Protein AF-U5D8R0-F1 (afdb_monomer)

Organism: Amborella trichopoda (NCBI:txid13333)

Sequence (83 aa):
MEDSQEGNGEKRSLYALRQRGLILEYLKKSEENKARNDKERLDSYYKRNYKDYFELFEGPIKDKKEGLSEVEKGIQEWLKANK

Structure (mmCIF, N/CA/C/O b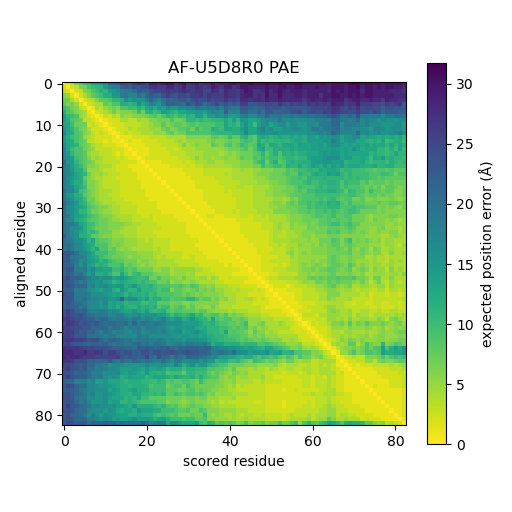ackbone):
data_AF-U5D8R0-F1
#
_entry.id   AF-U5D8R0-F1
#
loop_
_atom_site.group_PDB
_atom_site.id
_atom_site.type_symbol
_atom_site.label_atom_id
_atom_site.label_alt_id
_atom_site.label_comp_id
_atom_site.label_asym_id
_atom_site.label_entity_id
_atom_site.label_seq_id
_atom_site.pdbx_PDB_ins_code
_atom_site.Cartn_x
_atom_site.Cartn_y
_atom_site.Cartn_z
_atom_site.occupancy
_atom_site.B_iso_or_equiv
_atom_site.auth_seq_id
_atom_site.auth_comp_id
_atom_site.auth_asym_id
_atom_site.auth_atom_id
_atom_site.pdbx_PDB_model_num
ATOM 1 N N . MET A 1 1 ? 12.275 -1.057 -59.081 1.00 47.47 1 MET A N 1
ATOM 2 C CA . MET A 1 1 ? 11.418 -1.360 -57.913 1.00 47.47 1 MET A CA 1
ATOM 3 C C . MET A 1 1 ? 12.294 -1.927 -56.792 1.00 47.47 1 MET A C 1
ATOM 5 O O . MET A 1 1 ? 12.108 -3.073 -56.411 1.00 47.47 1 MET A O 1
ATOM 9 N N . GLU A 1 2 ? 13.265 -1.161 -56.284 1.00 49.69 2 GLU A N 1
ATOM 10 C CA . GLU A 1 2 ? 14.178 -1.631 -55.215 1.00 49.69 2 GLU A CA 1
ATOM 11 C C . GLU A 1 2 ? 14.206 -0.702 -53.985 1.00 49.69 2 GLU A C 1
ATOM 13 O O . GLU A 1 2 ? 14.493 -1.163 -52.885 1.00 49.69 2 GLU A O 1
ATOM 18 N N . ASP A 1 3 ? 13.720 0.539 -54.091 1.00 49.34 3 ASP A N 1
ATOM 19 C CA . ASP A 1 3 ? 13.799 1.544 -53.010 1.00 49.34 3 ASP A CA 1
ATOM 20 C C . ASP A 1 3 ? 12.809 1.340 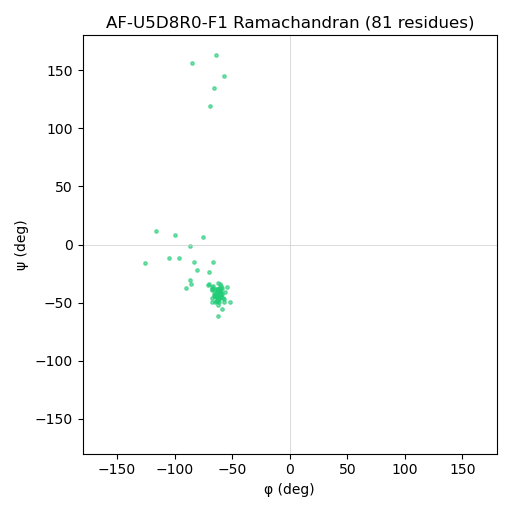-51.838 1.00 49.34 3 ASP A C 1
ATOM 22 O O . ASP A 1 3 ? 12.669 2.188 -50.959 1.00 49.34 3 ASP A O 1
ATOM 26 N N . SER A 1 4 ? 12.061 0.232 -51.807 1.00 58.41 4 SER A N 1
ATOM 27 C CA . SER A 1 4 ? 11.001 -0.004 -50.804 1.00 58.41 4 SER A CA 1
ATOM 28 C C . SER A 1 4 ? 11.437 -0.846 -49.597 1.00 58.41 4 SER A C 1
ATOM 30 O O . SER A 1 4 ? 10.701 -0.925 -48.612 1.00 58.41 4 SER A O 1
ATOM 32 N N . GLN A 1 5 ? 12.611 -1.484 -49.648 1.00 57.16 5 GLN A N 1
ATOM 33 C CA . GLN A 1 5 ? 13.107 -2.343 -48.562 1.00 5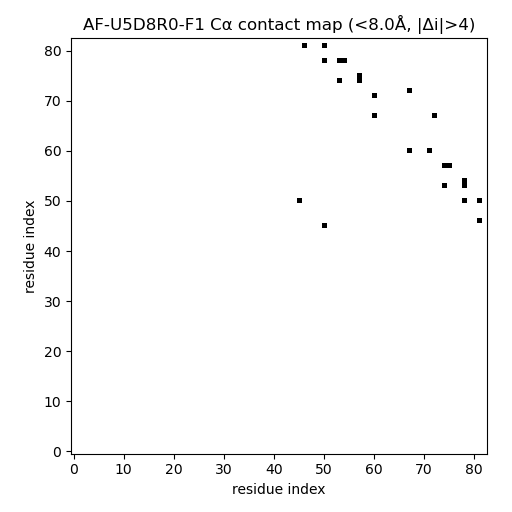7.16 5 GLN A CA 1
ATOM 34 C C . GLN A 1 5 ? 13.950 -1.562 -47.534 1.00 57.16 5 GLN A C 1
ATOM 36 O O . GLN A 1 5 ? 13.795 -1.786 -46.332 1.00 57.16 5 GLN A O 1
ATOM 41 N N . GLU A 1 6 ? 14.756 -0.588 -47.974 1.00 56.22 6 GLU A N 1
ATOM 42 C CA . GLU A 1 6 ? 15.624 0.227 -47.103 1.00 56.22 6 GLU A CA 1
ATOM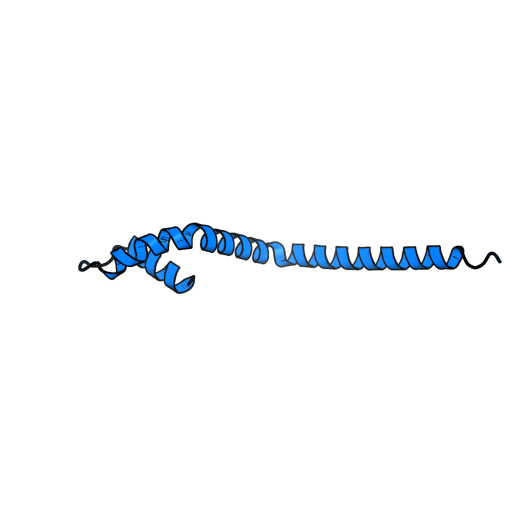 43 C C . GLU A 1 6 ? 14.828 1.096 -46.117 1.00 56.22 6 GLU A C 1
ATOM 45 O O . GLU A 1 6 ? 15.026 1.015 -44.902 1.00 56.22 6 GLU A O 1
ATOM 50 N N . GLY A 1 7 ? 13.813 1.819 -46.602 1.00 60.66 7 GLY A N 1
ATOM 51 C CA . GLY A 1 7 ? 12.979 2.681 -45.754 1.00 60.66 7 GLY A CA 1
ATOM 52 C C . GLY A 1 7 ? 12.1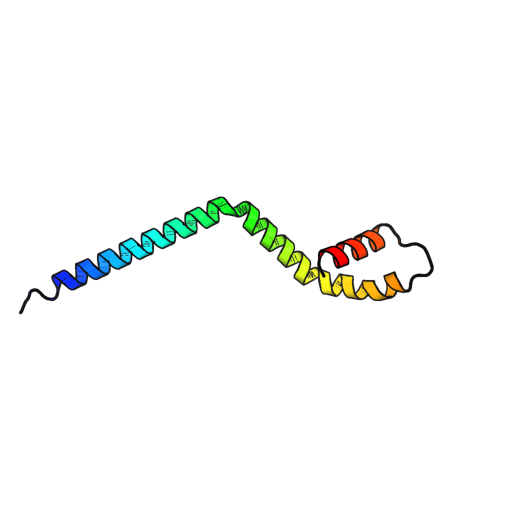18 1.934 -44.722 1.00 60.66 7 GLY A C 1
ATOM 53 O O . GLY A 1 7 ? 11.599 2.542 -43.782 1.00 60.66 7 GLY A O 1
ATOM 54 N N . ASN A 1 8 ? 11.948 0.614 -44.860 1.00 67.75 8 ASN A N 1
ATOM 55 C CA . ASN A 1 8 ? 11.220 -0.209 -43.889 1.00 67.75 8 ASN A CA 1
ATOM 56 C C . ASN A 1 8 ? 12.136 -0.672 -42.738 1.00 67.75 8 ASN A C 1
ATOM 58 O O . ASN A 1 8 ? 11.702 -0.747 -41.584 1.00 67.75 8 ASN A O 1
ATOM 62 N N . GLY A 1 9 ? 13.418 -0.918 -43.029 1.00 74.50 9 GLY A N 1
ATOM 63 C CA . GLY A 1 9 ? 14.441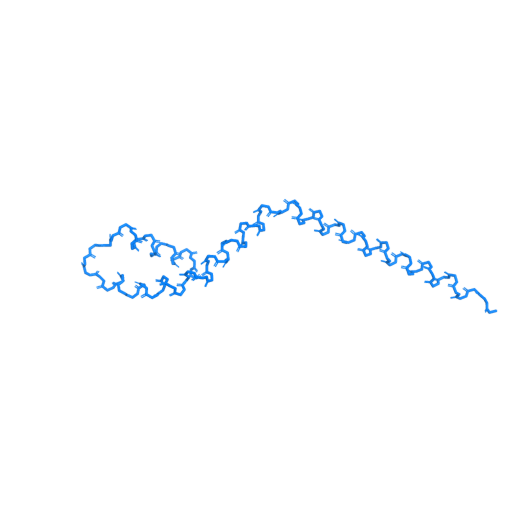 -1.222 -42.024 1.00 74.50 9 GLY A CA 1
ATOM 64 C C . GLY A 1 9 ? 14.711 -0.040 -41.090 1.00 74.50 9 GLY A C 1
ATOM 65 O O . GLY A 1 9 ? 14.720 -0.201 -39.867 1.00 74.50 9 GLY A O 1
ATOM 66 N N . GLU A 1 10 ? 14.819 1.167 -41.646 1.00 75.88 10 GLU A N 1
ATOM 67 C CA . GLU A 1 10 ? 15.040 2.395 -40.871 1.00 75.88 10 GLU A CA 1
ATOM 68 C C . GLU A 1 10 ? 13.872 2.712 -39.933 1.00 75.88 10 GLU A C 1
ATOM 70 O O . GLU A 1 10 ? 14.074 2.995 -38.751 1.00 75.88 10 GLU A O 1
ATOM 75 N N . LYS A 1 11 ? 12.627 2.584 -40.412 1.00 73.75 11 LYS A N 1
ATOM 76 C CA . LYS A 1 11 ? 11.436 2.793 -39.574 1.00 73.75 11 LYS A CA 1
ATOM 77 C C . LYS A 1 11 ? 11.397 1.813 -38.406 1.00 73.75 11 LYS A C 1
ATOM 79 O O . LYS A 1 11 ? 11.169 2.234 -37.274 1.00 73.75 11 LYS A O 1
ATOM 84 N N . ARG A 1 12 ? 11.659 0.523 -38.646 1.00 75.62 12 ARG A N 1
ATOM 85 C CA . ARG A 1 12 ? 11.735 -0.497 -37.583 1.00 75.62 12 ARG A CA 1
ATOM 86 C C . ARG A 1 12 ? 12.814 -0.166 -36.548 1.00 75.62 12 ARG A C 1
ATOM 88 O O . ARG A 1 12 ? 12.551 -0.296 -35.353 1.00 75.62 12 ARG A O 1
ATOM 95 N N . SER A 1 13 ? 13.971 0.323 -36.993 1.00 80.12 13 SER A N 1
ATOM 96 C CA . SER A 1 13 ? 15.053 0.790 -36.118 1.00 80.12 13 SER A CA 1
ATOM 97 C C . SER A 1 13 ? 14.625 1.987 -35.256 1.00 80.12 13 SER A C 1
ATOM 99 O O . SER A 1 13 ? 14.789 1.965 -34.036 1.00 80.12 13 SER A O 1
ATOM 101 N N . LEU A 1 14 ? 13.966 2.987 -35.850 1.00 83.44 14 LEU A N 1
ATOM 102 C CA . LEU A 1 14 ? 13.440 4.151 -35.127 1.00 83.44 14 LEU A CA 1
ATOM 103 C C . LEU A 1 14 ? 12.385 3.763 -34.080 1.00 83.44 14 LEU A C 1
ATOM 105 O O . LEU A 1 14 ? 12.402 4.283 -32.961 1.00 83.44 14 LEU A O 1
ATOM 109 N N . TYR A 1 15 ? 11.489 2.828 -34.407 1.00 87.31 15 TYR A N 1
ATOM 110 C CA . TYR A 1 15 ? 10.525 2.301 -33.440 1.00 87.31 15 TYR A CA 1
ATOM 111 C C . TYR A 1 15 ? 11.223 1.566 -32.296 1.00 87.31 15 TYR A C 1
ATOM 113 O O . TYR A 1 15 ? 10.902 1.825 -31.139 1.00 87.31 15 TYR A O 1
ATOM 121 N N . ALA A 1 16 ? 12.200 0.706 -32.587 1.00 88.75 16 ALA A N 1
ATOM 122 C CA . ALA A 1 16 ? 12.953 -0.010 -31.561 1.00 88.75 16 ALA A CA 1
ATOM 123 C C . ALA A 1 16 ? 13.716 0.947 -30.626 1.00 88.75 16 ALA A C 1
ATOM 125 O O . ALA A 1 16 ? 13.689 0.770 -29.407 1.00 88.75 16 ALA A O 1
ATOM 126 N N . LEU A 1 17 ? 14.327 2.003 -31.170 1.00 90.38 17 LEU A N 1
ATOM 127 C CA . LEU A 1 17 ? 14.997 3.047 -30.389 1.00 90.38 17 LEU A CA 1
ATOM 128 C C . LEU A 1 17 ? 14.016 3.805 -29.489 1.00 90.38 17 LEU A C 1
ATOM 130 O O . LEU A 1 17 ? 14.302 4.011 -28.309 1.00 90.38 17 LEU A O 1
ATOM 134 N N . ARG A 1 18 ? 12.836 4.162 -30.012 1.00 92.44 18 ARG A N 1
ATOM 135 C CA . ARG A 1 18 ? 11.771 4.798 -29.224 1.00 92.44 18 ARG A CA 1
ATOM 136 C C . ARG A 1 18 ? 11.287 3.885 -28.095 1.00 92.44 18 ARG A C 1
ATOM 138 O O . ARG A 1 18 ? 11.174 4.343 -26.963 1.00 92.44 18 ARG A O 1
ATOM 145 N N . GLN A 1 19 ? 11.035 2.607 -28.384 1.00 93.25 19 GLN A N 1
ATOM 146 C CA . GLN A 1 19 ? 10.618 1.625 -27.376 1.00 93.25 19 GLN A CA 1
ATOM 147 C C . GLN A 1 19 ? 11.677 1.468 -26.283 1.00 93.25 19 GLN A C 1
ATOM 149 O O . GLN A 1 19 ? 11.356 1.519 -25.098 1.00 93.25 19 GLN A O 1
ATOM 154 N N . ARG A 1 20 ? 12.955 1.369 -26.664 1.00 94.50 20 ARG A N 1
ATOM 155 C CA . ARG A 1 20 ? 14.066 1.321 -25.708 1.00 94.50 20 ARG A CA 1
ATOM 156 C C . ARG A 1 20 ? 14.121 2.575 -24.833 1.00 94.50 20 ARG A C 1
ATOM 158 O O . ARG A 1 20 ? 14.307 2.450 -23.628 1.00 94.50 20 ARG A O 1
ATOM 165 N N . GLY A 1 21 ? 13.936 3.758 -25.420 1.00 95.50 21 GLY A N 1
ATOM 166 C CA . GLY A 1 21 ? 13.888 5.021 -24.682 1.00 95.50 21 GLY A CA 1
ATOM 167 C C . GLY A 1 21 ? 12.787 5.037 -23.619 1.00 95.50 21 GLY A C 1
ATOM 168 O O . GLY A 1 21 ? 13.058 5.364 -22.467 1.00 95.50 21 GLY A O 1
ATOM 169 N N . LEU A 1 22 ? 11.580 4.590 -23.978 1.00 96.25 22 LEU A N 1
ATOM 170 C CA . LEU A 1 22 ? 10.457 4.478 -23.042 1.00 96.25 22 LEU A CA 1
ATOM 171 C C . LEU A 1 22 ? 10.748 3.487 -21.908 1.00 96.25 22 LEU A C 1
ATOM 173 O O . LEU A 1 22 ? 10.493 3.791 -20.746 1.00 96.25 22 LEU A O 1
ATOM 177 N N . ILE A 1 23 ? 11.317 2.319 -22.224 1.00 96.50 23 ILE A N 1
ATOM 178 C CA . ILE A 1 23 ? 11.678 1.311 -21.215 1.00 96.50 23 ILE A CA 1
ATOM 179 C C . ILE A 1 23 ? 12.686 1.883 -20.213 1.00 96.50 23 ILE A C 1
ATOM 181 O O . ILE A 1 23 ? 12.512 1.707 -19.009 1.00 96.50 23 ILE A O 1
ATOM 185 N N . LEU A 1 24 ? 13.711 2.595 -20.690 1.00 97.56 24 LEU A N 1
ATOM 186 C CA . LEU A 1 24 ? 14.710 3.217 -19.818 1.00 97.56 24 LEU A CA 1
ATOM 187 C C . LEU A 1 24 ? 14.099 4.310 -18.931 1.00 97.56 24 LEU A C 1
ATOM 189 O O . LEU A 1 24 ? 14.445 4.403 -17.755 1.00 97.56 24 LEU A O 1
ATOM 193 N N . GLU A 1 25 ? 13.164 5.104 -19.458 1.00 97.56 25 GLU A N 1
ATOM 194 C CA . GLU A 1 25 ? 12.447 6.112 -18.673 1.00 97.56 25 GLU A CA 1
ATOM 195 C C . GLU A 1 25 ? 11.611 5.472 -17.553 1.00 97.56 25 GLU A C 1
ATOM 197 O O . GLU A 1 25 ? 11.660 5.922 -16.406 1.00 97.56 25 GLU A O 1
ATOM 202 N N . TYR A 1 26 ? 10.871 4.400 -17.854 1.00 97.00 26 TYR A N 1
ATOM 203 C CA . TYR A 1 26 ? 10.088 3.682 -16.845 1.00 97.00 26 TYR A CA 1
ATOM 204 C C . TYR A 1 26 ? 10.963 2.971 -15.815 1.00 97.00 26 TYR A C 1
ATOM 206 O O . TYR A 1 26 ? 10.614 2.969 -14.634 1.00 97.00 26 TYR A O 1
ATOM 214 N N . LEU A 1 27 ? 12.106 2.417 -16.229 1.00 97.25 27 LEU A N 1
ATOM 215 C CA . LEU A 1 27 ? 13.061 1.806 -15.309 1.00 97.25 27 LEU A CA 1
ATOM 216 C C . LEU A 1 27 ? 13.593 2.846 -14.319 1.00 97.25 27 LEU A C 1
ATOM 218 O O . LEU A 1 27 ? 13.492 2.642 -13.112 1.00 97.25 27 LEU A O 1
ATOM 222 N N . LYS A 1 28 ? 14.034 4.004 -14.825 1.00 97.94 28 LYS A N 1
ATOM 223 C CA . LYS A 1 28 ? 14.489 5.122 -13.992 1.00 97.94 28 LYS A CA 1
ATOM 224 C C . LYS A 1 28 ? 13.406 5.571 -13.008 1.00 97.94 28 LYS A C 1
ATOM 226 O O . LYS A 1 28 ? 13.669 5.679 -11.814 1.00 97.94 28 LYS A O 1
ATOM 231 N N . LYS A 1 29 ? 12.164 5.753 -13.474 1.00 97.38 29 LYS A N 1
ATOM 232 C CA . LYS A 1 29 ? 11.031 6.092 -12.593 1.00 97.38 29 LYS A CA 1
ATOM 233 C C . LYS A 1 29 ? 10.787 5.021 -11.528 1.00 97.38 29 LYS A C 1
ATOM 235 O O . LYS A 1 29 ? 10.429 5.361 -10.401 1.00 97.38 29 LYS A O 1
ATOM 240 N N . SER A 1 30 ? 10.941 3.741 -11.864 1.00 95.88 30 SER A N 1
ATOM 241 C CA . SER A 1 30 ? 10.781 2.643 -10.907 1.00 95.88 30 SER A CA 1
ATOM 242 C C . SER A 1 30 ? 11.880 2.646 -9.844 1.00 95.88 30 SER A C 1
ATOM 244 O O . SER A 1 30 ? 11.591 2.385 -8.678 1.00 95.88 30 SER A O 1
ATOM 246 N N . GLU A 1 31 ? 13.120 2.950 -10.226 1.00 97.06 31 GLU A N 1
ATOM 247 C CA . GLU A 1 31 ? 14.257 3.056 -9.308 1.00 97.06 31 GLU A CA 1
ATOM 248 C C . GLU A 1 31 ? 14.102 4.251 -8.361 1.00 97.06 31 GLU A C 1
ATOM 250 O O . GLU A 1 31 ? 14.171 4.082 -7.143 1.00 97.06 31 GLU A O 1
ATOM 255 N N . GLU A 1 32 ? 13.791 5.434 -8.898 1.00 97.94 32 GLU A N 1
ATOM 256 C CA . GLU A 1 32 ? 13.590 6.665 -8.119 1.00 97.94 32 GLU A CA 1
ATOM 257 C C . GLU A 1 32 ? 12.444 6.535 -7.105 1.00 97.94 32 GLU A C 1
ATOM 259 O O . GLU A 1 32 ? 12.513 7.079 -6.004 1.00 97.94 32 GLU A O 1
ATOM 264 N N . ASN A 1 33 ? 11.397 5.778 -7.447 1.00 97.62 33 ASN A N 1
ATOM 265 C CA . ASN A 1 33 ? 10.224 5.594 -6.593 1.00 97.62 33 ASN A CA 1
ATOM 266 C C . ASN A 1 33 ? 10.235 4.281 -5.799 1.00 97.62 33 ASN A C 1
ATOM 268 O O . ASN A 1 33 ? 9.236 3.965 -5.148 1.00 97.62 33 ASN A O 1
ATOM 272 N N . LYS A 1 34 ? 11.336 3.517 -5.816 1.00 96.25 34 LYS A N 1
ATOM 273 C CA . LYS A 1 34 ? 11.390 2.167 -5.234 1.00 96.25 34 LYS A CA 1
ATOM 274 C C . LYS A 1 34 ? 10.894 2.128 -3.788 1.00 96.25 34 LYS A C 1
ATOM 276 O O . LYS A 1 34 ? 10.035 1.317 -3.464 1.00 96.25 34 LYS A O 1
ATOM 281 N N . ALA A 1 35 ? 11.389 3.025 -2.934 1.00 96.81 35 ALA A N 1
ATOM 282 C CA . ALA A 1 35 ? 11.018 3.054 -1.518 1.00 96.81 35 ALA A CA 1
ATOM 283 C C . ALA A 1 35 ? 9.519 3.334 -1.302 1.00 96.81 35 ALA A C 1
ATOM 285 O O . ALA A 1 35 ? 8.883 2.688 -0.470 1.00 96.81 35 ALA A O 1
ATOM 286 N N . ARG A 1 36 ? 8.940 4.261 -2.079 1.00 97.19 36 ARG A N 1
ATOM 287 C CA . ARG A 1 36 ? 7.5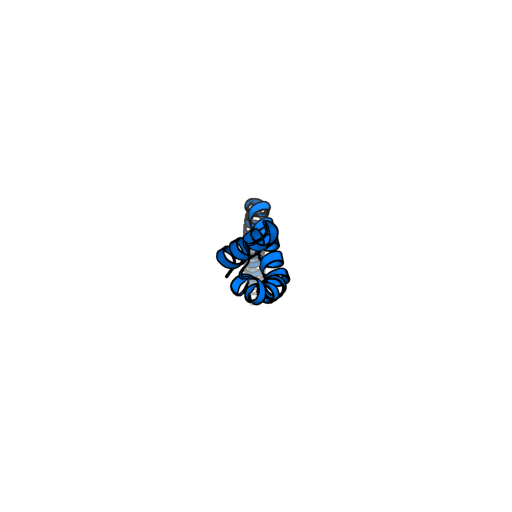03 4.560 -2.033 1.00 97.19 36 ARG A CA 1
ATOM 288 C C . ARG A 1 36 ? 6.685 3.353 -2.489 1.00 97.19 36 ARG A C 1
ATOM 290 O O . ARG A 1 36 ? 5.786 2.928 -1.773 1.00 97.19 36 ARG A O 1
ATOM 297 N N . ASN A 1 37 ? 7.044 2.771 -3.631 1.00 95.94 37 ASN A N 1
ATOM 298 C CA . ASN A 1 37 ? 6.335 1.629 -4.206 1.00 95.94 37 ASN A CA 1
ATOM 299 C C . ASN A 1 37 ? 6.414 0.394 -3.287 1.00 95.94 37 ASN A C 1
ATOM 301 O O . ASN A 1 37 ? 5.441 -0.345 -3.145 1.00 95.94 37 ASN A O 1
ATOM 305 N N . ASP A 1 38 ? 7.560 0.173 -2.635 1.00 96.56 38 ASP A N 1
ATOM 306 C CA . ASP A 1 38 ? 7.743 -0.904 -1.659 1.00 96.56 38 ASP A CA 1
ATOM 307 C C . ASP A 1 38 ? 6.846 -0.714 -0.436 1.00 96.56 38 ASP A C 1
ATOM 309 O O . ASP A 1 38 ? 6.192 -1.667 -0.006 1.00 96.56 38 ASP A O 1
ATOM 313 N N . LYS A 1 39 ? 6.766 0.517 0.082 1.00 95.81 39 LYS A N 1
ATOM 314 C CA . LYS A 1 39 ? 5.874 0.859 1.190 1.00 95.81 39 LYS A CA 1
ATOM 315 C C . LYS A 1 39 ? 4.408 0.643 0.815 1.00 95.81 39 LYS A C 1
ATOM 317 O O . LYS A 1 39 ? 3.710 -0.079 1.514 1.00 95.81 39 LYS A O 1
ATOM 322 N N . GLU A 1 40 ? 3.960 1.198 -0.309 1.00 95.00 40 GLU A N 1
ATOM 323 C CA . GLU A 1 40 ? 2.572 1.064 -0.777 1.00 95.00 40 GLU A CA 1
ATOM 324 C C . GLU A 1 40 ? 2.179 -0.403 -0.995 1.00 95.00 40 GLU A C 1
ATOM 326 O O . GLU A 1 40 ? 1.061 -0.812 -0.668 1.00 95.00 40 GLU A O 1
ATOM 331 N N . ARG A 1 41 ? 3.109 -1.223 -1.502 1.00 94.88 41 ARG A N 1
ATOM 332 C CA . ARG A 1 41 ? 2.911 -2.665 -1.681 1.00 94.88 41 ARG A CA 1
ATOM 333 C C . ARG A 1 41 ? 2.763 -3.399 -0.349 1.00 94.88 41 ARG A C 1
ATOM 335 O O . ARG A 1 41 ? 1.898 -4.269 -0.246 1.00 94.88 41 ARG A O 1
ATOM 342 N N . LEU A 1 42 ? 3.582 -3.066 0.650 1.00 91.44 42 LEU A N 1
ATOM 343 C CA . LEU A 1 42 ? 3.481 -3.647 1.991 1.00 91.44 42 LEU A CA 1
ATOM 344 C C . LEU A 1 42 ? 2.194 -3.211 2.700 1.00 91.44 42 LEU A C 1
ATOM 346 O O . LEU A 1 42 ? 1.471 -4.066 3.205 1.00 91.44 42 LEU A O 1
ATOM 350 N N . ASP A 1 43 ? 1.860 -1.921 2.662 1.00 89.62 43 ASP A N 1
ATOM 351 C CA . ASP A 1 43 ? 0.630 -1.387 3.257 1.00 89.62 43 ASP A CA 1
ATOM 352 C C . ASP A 1 43 ? -0.609 -2.033 2.615 1.00 89.62 43 ASP A C 1
ATOM 354 O O . ASP A 1 43 ? -1.514 -2.495 3.312 1.00 89.62 43 ASP A O 1
ATOM 358 N N . SER A 1 44 ? -0.615 -2.177 1.285 1.00 90.62 44 SER A N 1
ATOM 359 C CA . SER A 1 44 ? -1.685 -2.872 0.557 1.00 90.62 44 SER A CA 1
ATOM 360 C C . SER A 1 44 ? -1.782 -4.351 0.932 1.00 90.62 44 SER A C 1
ATOM 362 O O . SER A 1 44 ? -2.885 -4.883 1.082 1.00 90.62 44 SER A O 1
ATOM 364 N N . TYR A 1 45 ? -0.640 -5.029 1.095 1.00 89.62 45 TYR A N 1
ATOM 365 C CA . TYR A 1 45 ? -0.600 -6.421 1.538 1.00 89.62 45 TYR A CA 1
ATOM 366 C C . TYR A 1 45 ? -1.202 -6.561 2.939 1.00 89.62 45 TYR A C 1
ATOM 368 O O . TYR A 1 45 ? -2.080 -7.399 3.140 1.00 89.62 45 TYR A O 1
ATOM 376 N N . TYR A 1 46 ? -0.802 -5.724 3.894 1.00 86.06 46 TYR A N 1
ATOM 377 C CA . TYR A 1 46 ? -1.352 -5.771 5.246 1.00 86.06 46 TYR A CA 1
ATOM 378 C C . TYR A 1 46 ? -2.835 -5.429 5.282 1.00 86.06 46 TYR A C 1
ATOM 380 O O . TYR A 1 46 ? -3.601 -6.152 5.918 1.00 86.06 46 TYR A O 1
ATOM 388 N N . LYS A 1 47 ? -3.262 -4.412 4.525 1.00 87.62 47 LYS A N 1
ATOM 389 C CA . LYS A 1 47 ? -4.676 -4.065 4.401 1.00 87.62 47 LYS A CA 1
ATOM 390 C C . LYS A 1 47 ? -5.493 -5.256 3.905 1.00 87.62 47 LYS A C 1
ATOM 392 O O . LYS A 1 47 ? -6.477 -5.613 4.534 1.00 87.62 47 LYS A O 1
ATOM 397 N N . ARG A 1 48 ? -5.073 -5.919 2.825 1.00 87.19 48 ARG A N 1
ATOM 398 C CA . ARG A 1 48 ? -5.829 -7.047 2.259 1.00 87.19 48 ARG A CA 1
ATOM 399 C C . ARG A 1 48 ? -5.849 -8.282 3.162 1.00 87.19 48 ARG A C 1
ATOM 401 O O . ARG A 1 48 ? -6.861 -8.963 3.205 1.00 87.19 48 ARG A O 1
ATOM 408 N N . ASN A 1 49 ? -4.744 -8.600 3.834 1.00 87.50 49 ASN A N 1
ATOM 409 C CA . ASN A 1 49 ? -4.642 -9.853 4.592 1.00 87.50 49 ASN A CA 1
ATOM 410 C C . ASN A 1 49 ? -5.192 -9.746 6.018 1.00 87.50 49 ASN A C 1
ATOM 412 O O . ASN A 1 49 ? -5.667 -10.741 6.556 1.00 87.50 49 ASN A O 1
ATOM 416 N N . TYR A 1 50 ? -5.116 -8.567 6.638 1.00 86.69 50 TYR A N 1
ATOM 417 C CA . TYR A 1 50 ? -5.511 -8.395 8.037 1.00 86.69 50 TYR A CA 1
ATOM 418 C C . TYR A 1 50 ? -6.848 -7.682 8.220 1.00 86.69 50 TYR A C 1
ATOM 420 O O . TYR A 1 50 ? -7.380 -7.723 9.327 1.00 86.69 50 TYR A O 1
ATOM 428 N N . LYS A 1 51 ? -7.423 -7.074 7.169 1.00 87.31 51 LYS A N 1
ATOM 429 C CA . LYS A 1 51 ? -8.730 -6.408 7.269 1.00 87.31 51 LYS A CA 1
ATOM 430 C C . LYS A 1 51 ? -9.817 -7.379 7.719 1.00 87.31 51 LYS A C 1
ATOM 432 O O . LYS A 1 51 ? -10.391 -7.148 8.774 1.00 87.31 51 LYS A O 1
ATOM 437 N N . ASP A 1 52 ? -10.009 -8.491 7.016 1.00 86.06 52 ASP A N 1
ATOM 438 C CA . ASP A 1 52 ? -11.056 -9.466 7.356 1.00 86.06 52 ASP A CA 1
ATOM 439 C C . ASP A 1 52 ? -10.848 -10.070 8.754 1.00 86.06 52 ASP A C 1
ATOM 441 O O . ASP A 1 52 ? -11.799 -10.266 9.512 1.00 86.06 52 ASP A O 1
ATOM 445 N N . TYR A 1 53 ? -9.586 -10.314 9.131 1.00 87.62 53 TYR A N 1
ATOM 446 C CA . TYR A 1 53 ? -9.246 -10.803 10.465 1.00 87.62 53 TYR A CA 1
ATOM 447 C C . TYR A 1 53 ? -9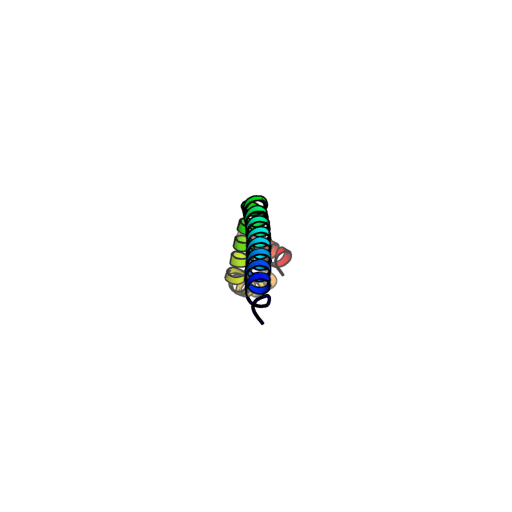.637 -9.790 11.542 1.00 87.62 53 TYR A C 1
ATOM 449 O O . TYR A 1 53 ? -10.292 -10.158 12.507 1.00 87.62 53 TYR A O 1
ATOM 457 N N . PHE A 1 54 ? -9.280 -8.515 11.387 1.00 89.25 54 PHE A N 1
ATOM 458 C CA . PHE A 1 54 ? -9.631 -7.478 12.356 1.00 89.25 54 PHE A CA 1
ATOM 459 C C . PHE A 1 54 ? -11.124 -7.135 12.357 1.00 89.25 54 PHE A C 1
ATOM 461 O O . PHE A 1 54 ? -11.676 -6.881 13.427 1.00 89.25 54 PHE A O 1
ATOM 468 N N . GLU A 1 55 ? -11.801 -7.183 11.209 1.00 87.38 55 GLU A N 1
ATOM 469 C CA . GLU A 1 55 ? -13.253 -6.989 11.112 1.00 87.38 55 GLU A CA 1
ATOM 470 C C . GLU A 1 55 ? -14.031 -8.062 11.889 1.00 87.38 55 GLU A C 1
ATOM 472 O O . GLU A 1 55 ? -15.038 -7.737 12.520 1.00 87.38 55 GLU A O 1
ATOM 477 N N . LEU A 1 56 ? -13.522 -9.301 11.967 1.00 87.12 56 LEU A N 1
ATOM 478 C CA . LEU A 1 56 ? -14.089 -10.343 12.834 1.00 87.12 56 LEU A CA 1
ATOM 479 C C . LEU A 1 56 ? -14.090 -9.934 14.318 1.00 87.12 56 LEU A C 1
ATOM 481 O O . LEU A 1 56 ? -15.033 -10.249 15.046 1.00 87.12 56 LEU A O 1
ATOM 485 N N . PHE A 1 57 ? -13.063 -9.209 14.769 1.00 84.69 57 PHE A N 1
ATOM 486 C CA . PHE A 1 57 ? -12.991 -8.694 16.140 1.00 84.69 57 PHE A CA 1
ATOM 487 C C . PHE A 1 57 ? -13.763 -7.380 16.326 1.00 84.69 57 PHE A C 1
ATOM 489 O O . PHE A 1 57 ? -14.054 -7.016 17.464 1.00 84.69 57 PHE A O 1
ATOM 496 N N . GLU A 1 58 ? -14.145 -6.673 15.253 1.00 83.75 58 GLU A N 1
ATOM 497 C CA . GLU A 1 58 ? -14.811 -5.366 15.348 1.00 83.75 58 GLU A CA 1
ATOM 498 C C . GLU A 1 58 ? -16.151 -5.453 16.103 1.00 83.75 58 GLU A C 1
ATOM 500 O O . GLU A 1 58 ? -16.448 -4.573 16.912 1.00 83.75 58 GLU A O 1
ATOM 505 N N . GLY A 1 59 ? -16.943 -6.508 15.876 1.00 81.75 59 GLY A N 1
ATOM 506 C CA . GLY A 1 59 ? -18.226 -6.734 16.559 1.00 81.75 59 GLY A CA 1
ATOM 507 C C . GLY A 1 59 ? -18.074 -6.904 18.077 1.00 81.75 59 GLY A C 1
ATOM 508 O O . GLY A 1 59 ? -18.552 -6.052 18.828 1.00 81.75 59 GLY A O 1
ATOM 509 N N . PRO A 1 60 ? -17.336 -7.929 18.548 1.00 84.00 60 PRO A N 1
ATOM 510 C CA . PRO A 1 60 ? -17.087 -8.145 19.975 1.00 84.00 60 PRO A CA 1
ATOM 511 C C . PRO A 1 60 ? -16.475 -6.935 20.693 1.00 84.00 60 PRO A C 1
ATOM 513 O O . PRO A 1 60 ? -16.818 -6.665 21.842 1.00 84.00 60 PRO A O 1
ATOM 516 N N . ILE A 1 61 ? -15.590 -6.188 20.020 1.00 84.88 61 ILE A N 1
ATOM 517 C CA . ILE A 1 61 ? -14.968 -4.974 20.564 1.00 84.88 61 ILE A CA 1
ATOM 518 C C . ILE A 1 61 ? -16.006 -3.854 20.758 1.00 84.88 61 ILE A C 1
ATOM 520 O O . ILE A 1 61 ? -15.930 -3.121 21.741 1.00 84.88 61 ILE A O 1
ATOM 524 N N . LYS A 1 62 ? -16.973 -3.695 19.844 1.00 81.31 62 LYS A N 1
ATOM 525 C CA . LYS A 1 62 ? -18.022 -2.661 19.950 1.00 81.31 62 LYS A CA 1
ATOM 526 C C . LYS A 1 62 ? -19.037 -2.946 21.050 1.00 81.31 62 LYS A C 1
ATOM 528 O O . LYS A 1 62 ? -19.499 -2.008 21.692 1.00 81.31 62 LYS A O 1
ATOM 533 N N . ASP A 1 63 ? -19.350 -4.217 21.273 1.00 82.44 63 ASP A N 1
ATOM 534 C CA . ASP A 1 63 ? -20.355 -4.641 22.254 1.00 82.44 63 ASP A CA 1
ATOM 535 C C . ASP A 1 63 ? -19.775 -4.812 23.669 1.00 82.44 63 ASP A C 1
ATOM 537 O O . ASP A 1 63 ? -20.491 -5.136 24.626 1.00 82.44 63 ASP A O 1
ATOM 541 N N . LYS A 1 64 ? -18.463 -4.594 23.822 1.00 84.31 64 LYS A N 1
ATOM 542 C CA . LYS A 1 64 ? -17.758 -4.759 25.087 1.00 84.31 64 LYS A CA 1
ATOM 543 C C . LYS A 1 64 ? -18.186 -3.676 26.080 1.00 84.31 64 LYS A C 1
ATOM 545 O O . LYS A 1 64 ? -18.006 -2.483 25.852 1.00 84.31 64 LYS A O 1
ATOM 550 N N . LYS A 1 65 ? -18.761 -4.111 27.205 1.00 73.12 65 LYS A N 1
ATOM 551 C CA . LYS A 1 65 ? -19.200 -3.227 28.303 1.00 73.12 65 LYS A CA 1
ATOM 552 C C . LYS A 1 65 ? -18.052 -2.796 29.218 1.00 73.12 65 LYS A C 1
ATOM 554 O O . LYS A 1 65 ? -18.161 -1.789 29.909 1.00 73.12 65 LYS A O 1
ATOM 559 N N . GLU A 1 66 ? -16.972 -3.569 29.229 1.00 77.56 66 GLU A N 1
ATOM 560 C CA . GLU A 1 66 ? -15.720 -3.230 29.903 1.00 77.56 66 GLU A CA 1
ATOM 561 C C . GLU A 1 66 ? -14.842 -2.363 28.993 1.00 77.56 66 GLU A C 1
ATOM 563 O O . GLU A 1 66 ? -14.973 -2.393 27.769 1.00 77.56 66 GLU A O 1
ATOM 568 N N . GLY A 1 67 ? -13.931 -1.588 29.586 1.00 82.06 67 GLY A N 1
ATOM 569 C CA . GLY A 1 67 ? -12.994 -0.765 28.823 1.00 82.06 67 GLY A CA 1
ATOM 570 C C . GLY A 1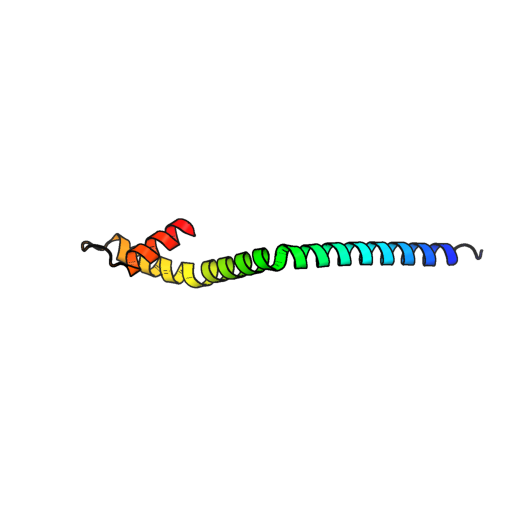 67 ? -12.146 -1.593 27.850 1.00 82.06 67 GLY A C 1
ATOM 571 O O . GLY A 1 67 ? -11.753 -2.720 28.148 1.00 82.06 67 GLY A O 1
ATOM 572 N N . LEU A 1 68 ? -11.839 -1.015 26.687 1.00 85.88 68 LEU A N 1
ATOM 573 C CA . LEU A 1 68 ? -10.982 -1.656 25.689 1.00 85.88 68 LEU A CA 1
ATOM 574 C C . LEU A 1 68 ? -9.549 -1.814 26.207 1.00 85.88 68 LEU A C 1
ATOM 576 O O . LEU A 1 68 ? -8.958 -0.856 26.722 1.00 85.88 68 LEU A O 1
ATOM 580 N N . SER A 1 69 ? -8.975 -2.998 25.998 1.00 88.44 69 SER A N 1
ATOM 581 C CA . SER A 1 69 ? -7.536 -3.222 26.151 1.00 88.44 69 SER A CA 1
ATOM 582 C C . SER A 1 69 ? -6.741 -2.403 25.128 1.00 88.44 69 SER A C 1
ATOM 584 O O . SER A 1 69 ? -7.276 -1.932 24.123 1.00 88.44 69 SER A O 1
ATOM 586 N N . GLU A 1 70 ? -5.444 -2.230 25.370 1.00 90.25 70 GLU A N 1
ATOM 587 C CA . GLU A 1 70 ? -4.549 -1.502 24.462 1.00 90.25 70 GLU A CA 1
ATOM 588 C C . GLU A 1 70 ? -4.558 -2.090 23.040 1.00 90.25 70 GLU A C 1
ATOM 590 O O . GLU A 1 70 ? -4.660 -1.355 22.059 1.00 90.25 70 GLU A O 1
ATOM 595 N N . VAL A 1 71 ? -4.567 -3.423 22.931 1.00 89.06 71 VAL A N 1
ATOM 596 C CA . VAL A 1 71 ? -4.623 -4.135 21.646 1.00 89.06 71 VAL A CA 1
ATOM 597 C C . VAL A 1 71 ? -5.943 -3.870 20.918 1.00 89.06 71 VAL A C 1
ATOM 599 O O . VAL A 1 71 ? -5.942 -3.590 19.722 1.00 89.06 71 VAL A O 1
ATOM 602 N N . GLU A 1 72 ? -7.073 -3.907 21.625 1.00 89.75 72 GLU A N 1
ATOM 603 C CA . GLU A 1 72 ? -8.395 -3.663 21.030 1.00 89.75 72 GLU A CA 1
ATOM 604 C C . GLU A 1 72 ? -8.557 -2.218 20.548 1.00 89.75 72 GLU A C 1
ATOM 606 O O . GLU A 1 72 ? -9.162 -1.986 19.498 1.00 89.75 72 GLU A O 1
ATOM 611 N N . LYS A 1 73 ? -7.975 -1.249 21.269 1.00 90.94 73 LYS A N 1
ATOM 612 C CA . LYS A 1 73 ? -7.898 0.145 20.807 1.00 90.94 73 LYS A CA 1
ATOM 613 C C . LYS A 1 73 ? -7.088 0.244 19.518 1.00 90.94 73 LYS A C 1
ATOM 615 O O . LYS A 1 73 ? -7.573 0.833 18.554 1.00 90.94 73 LYS A O 1
ATOM 620 N N . GLY A 1 74 ? -5.923 -0.406 19.468 1.00 90.56 74 GLY A N 1
ATOM 621 C CA . GLY A 1 74 ? -5.081 -0.449 18.271 1.00 90.56 74 GLY A CA 1
ATOM 622 C C . GLY A 1 74 ? -5.792 -1.062 17.060 1.00 90.56 74 GLY A C 1
ATOM 623 O O . GLY A 1 74 ? -5.728 -0.508 15.964 1.00 90.56 74 GLY A O 1
ATOM 624 N N . ILE A 1 75 ? -6.540 -2.155 17.252 1.00 90.00 75 ILE A N 1
ATOM 625 C CA . ILE A 1 75 ? -7.350 -2.778 16.190 1.00 90.00 75 ILE A CA 1
ATOM 626 C C . ILE A 1 75 ? -8.435 -1.811 15.695 1.00 90.00 75 ILE A C 1
ATOM 628 O O . ILE A 1 75 ? -8.596 -1.635 14.486 1.00 90.00 75 ILE A O 1
ATOM 632 N N . GLN A 1 76 ? -9.156 -1.143 16.602 1.00 89.06 76 GLN A N 1
ATOM 633 C CA . GLN A 1 76 ? -10.172 -0.156 16.222 1.00 89.06 76 GLN A CA 1
ATOM 634 C C . GLN A 1 76 ? -9.586 1.027 15.445 1.00 89.06 76 GLN A C 1
ATOM 636 O O . GLN A 1 76 ? -10.180 1.472 14.461 1.00 89.06 76 GLN A O 1
ATOM 641 N N . GLU A 1 77 ? -8.451 1.559 15.888 1.00 90.75 77 GLU A N 1
ATOM 642 C CA . GLU A 1 77 ? -7.763 2.665 15.221 1.00 90.75 77 GLU A CA 1
ATOM 643 C C . GLU A 1 77 ? -7.265 2.254 13.836 1.00 90.75 77 GLU A C 1
ATOM 645 O O . GLU A 1 77 ? -7.498 2.972 12.861 1.00 90.75 77 GLU A O 1
ATOM 650 N N . TRP A 1 78 ? -6.670 1.064 13.720 1.00 91.19 78 TRP A N 1
ATOM 651 C CA . TRP A 1 78 ? -6.216 0.534 12.441 1.00 91.19 78 TRP A CA 1
ATOM 652 C C . TRP A 1 78 ? -7.383 0.331 11.471 1.00 91.19 78 TRP A C 1
ATOM 654 O O . TRP A 1 78 ? -7.296 0.763 10.322 1.00 91.19 78 TRP A O 1
ATOM 664 N N . LEU A 1 79 ? -8.500 -0.250 11.925 1.00 89.06 79 LEU A N 1
ATOM 665 C CA . LEU A 1 79 ? -9.699 -0.428 11.101 1.00 89.06 79 LEU A CA 1
ATOM 666 C C . LEU A 1 79 ? -10.288 0.910 10.643 1.00 89.06 79 LEU A C 1
ATOM 668 O O . LEU A 1 79 ? -10.709 1.017 9.496 1.00 89.06 79 LEU A O 1
ATOM 672 N N . LYS A 1 80 ? -10.287 1.946 11.494 1.00 87.75 80 LYS A N 1
ATOM 673 C CA . LYS A 1 80 ? -10.725 3.301 11.109 1.00 87.75 80 LYS A CA 1
ATOM 674 C C . LYS A 1 80 ? -9.812 3.916 10.051 1.00 87.75 80 LYS A C 1
ATOM 676 O O . LYS A 1 80 ? -10.309 4.501 9.096 1.00 87.75 80 LYS A O 1
ATOM 681 N N . ALA A 1 81 ? -8.498 3.771 10.208 1.00 88.12 81 ALA A N 1
ATOM 682 C CA . ALA A 1 81 ? -7.517 4.296 9.262 1.00 88.12 81 ALA A CA 1
ATOM 683 C C . ALA A 1 81 ? -7.511 3.542 7.918 1.00 88.12 81 ALA A C 1
ATOM 685 O O . ALA A 1 81 ? -7.093 4.097 6.904 1.00 88.12 81 ALA A O 1
ATOM 686 N N . ASN A 1 82 ? -7.974 2.287 7.902 1.00 83.81 82 ASN A N 1
ATOM 687 C CA . ASN A 1 82 ? -7.911 1.398 6.741 1.00 83.81 82 ASN A CA 1
ATOM 688 C C . ASN A 1 82 ? -9.284 0.996 6.181 1.00 83.81 82 ASN A C 1
ATOM 690 O O . ASN A 1 82 ? -9.331 0.092 5.339 1.00 83.81 82 ASN A O 1
ATOM 694 N N . LYS A 1 83 ? -10.386 1.629 6.603 1.00 73.38 83 LYS A N 1
ATOM 695 C CA . LYS A 1 83 ? -11.723 1.264 6.115 1.00 73.38 83 LYS A CA 1
ATOM 696 C C . LYS A 1 83 ? -11.888 1.548 4.624 1.00 73.38 83 LYS A C 1
ATOM 698 O O . LYS A 1 83 ? -11.364 2.573 4.137 1.00 73.38 83 LYS A O 1
#

Mean predicted aligned error: 9.39 Å

Solvent-accessible surface area (backbone atoms only — not comparable to full-atom values): 4863 Å² total; per-residue (Å²): 144,69,83,71,58,63,66,52,54,54,50,52,50,54,50,52,52,51,52,50,52,52,52,51,52,51,50,50,54,50,62,78,39,38,70,60,55,52,47,54,50,51,53,50,48,49,50,69,67,44,44,66,61,50,54,67,48,48,58,64,61,70,71,46,89,61,83,76,51,74,67,55,48,50,51,53,52,50,49,67,76,66,108

Secondary structure (DSSP, 8-state):
--TTTHHHHHHHHHHHHHHHHHHHHHHHHHHHTHHHHHHHHHHHHHHHHHHHHHHHHHHHHHS-SSPPPHHHHHHHHHHHHT-

pLDDT: mean 85.73, std 11.77, range [47.47, 97.94]

Foldseek 3Di:
DPVPPVVVVVVVVVVVVVVVVVVVVVVVVCVVCVVVVVVVVVVVVCLVPCQVVLVVVVVVLVPDPDDDDPVSVVSVVVNVVRD

Radius of gyration: 26.85 Å; Cα contacts (8 Å, |Δi|>4): 12; chains: 1; bounding box: 36×18×88 Å